Protein AF-A0A6P5DJ62-F1 (afdb_monomer_lite)

Foldseek 3Di:
DDDDPPPPDDDPVVVVVVVVVVVVVVVVVVVVVVVVVLVVLVVVFDDDPPDDDDSVNSVVRSVVVVVVVVVVLVVCVVVDHDPPSVPPPD

Radius of gyration: 26.48 Å; chains: 1; bounding box: 60×38×76 Å

pLDDT: mean 81.78, std 16.65, range [48.5, 98.56]

Structure (mmCIF, N/CA/C/O backbone):
data_AF-A0A6P5DJ62-F1
#
_entry.id   AF-A0A6P5DJ62-F1
#
loop_
_atom_site.group_PDB
_atom_site.id
_atom_site.type_symbol
_atom_site.label_atom_id
_atom_site.label_alt_id
_atom_site.label_comp_id
_atom_site.label_asym_id
_atom_site.label_entity_id
_atom_site.label_seq_id
_atom_site.pdbx_PDB_ins_code
_atom_site.Cartn_x
_atom_site.Cartn_y
_atom_site.Cartn_z
_atom_site.occupancy
_atom_site.B_iso_or_equiv
_atom_site.auth_seq_id
_atom_site.auth_comp_id
_atom_site.auth_asym_id
_atom_site.auth_atom_id
_atom_site.pdbx_PDB_model_num
ATOM 1 N N . MET A 1 1 ? 34.538 -21.719 -54.066 1.00 49.75 1 MET A N 1
ATOM 2 C CA . MET A 1 1 ? 34.994 -21.645 -52.661 1.00 49.75 1 MET A CA 1
ATOM 3 C C . MET A 1 1 ? 33.784 -21.329 -51.800 1.00 49.75 1 MET A C 1
ATOM 5 O O . MET A 1 1 ? 33.054 -20.436 -52.212 1.00 49.75 1 MET A O 1
ATOM 9 N N . PRO A 1 2 ? 33.514 -22.041 -50.694 1.00 58.72 2 PRO A N 1
ATOM 10 C CA . PRO A 1 2 ? 32.419 -21.679 -49.808 1.00 58.72 2 PRO A CA 1
ATOM 11 C C . PRO A 1 2 ? 32.851 -20.558 -48.858 1.00 58.72 2 PRO A C 1
ATOM 13 O O . PRO A 1 2 ? 33.894 -20.628 -48.212 1.00 58.72 2 PRO A O 1
ATOM 16 N N . GLU A 1 3 ? 32.031 -19.517 -48.841 1.00 58.19 3 GLU A N 1
ATOM 17 C CA . GLU A 1 3 ? 32.094 -18.339 -47.987 1.00 58.19 3 GLU A CA 1
ATOM 18 C C . GLU A 1 3 ? 31.800 -18.754 -46.536 1.00 58.19 3 GLU A C 1
ATOM 20 O O . GLU A 1 3 ? 30.749 -19.317 -46.231 1.00 58.19 3 GLU A O 1
ATOM 25 N N . MET A 1 4 ? 32.774 -18.557 -45.646 1.00 53.03 4 MET A N 1
ATOM 26 C CA . MET A 1 4 ? 32.656 -18.886 -44.226 1.00 53.03 4 MET A CA 1
ATOM 27 C C . MET A 1 4 ? 31.853 -17.773 -43.552 1.00 53.03 4 MET A C 1
ATOM 29 O O . MET A 1 4 ? 32.391 -16.709 -43.265 1.00 53.03 4 MET A O 1
ATOM 33 N N . THR A 1 5 ? 30.562 -17.999 -43.316 1.00 60.38 5 THR A N 1
ATOM 34 C CA . 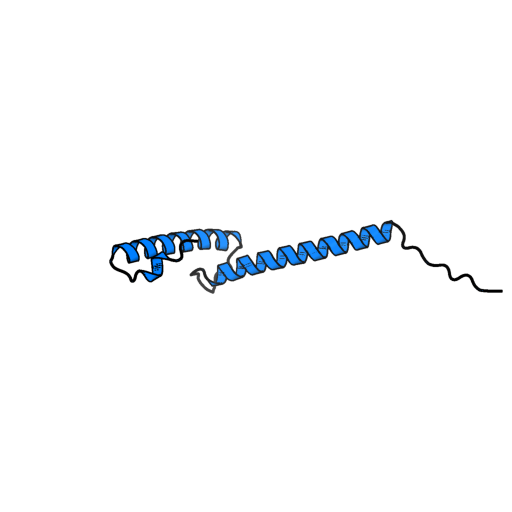THR A 1 5 ? 29.736 -17.105 -42.497 1.00 60.38 5 THR A CA 1
ATOM 35 C C . THR A 1 5 ? 30.323 -17.027 -41.086 1.00 60.38 5 THR A C 1
ATOM 37 O O . THR A 1 5 ? 30.231 -17.986 -40.315 1.00 60.38 5 THR A O 1
ATOM 40 N N . GLU A 1 6 ? 30.950 -15.896 -40.755 1.00 53.22 6 GLU A N 1
ATOM 41 C CA . GLU A 1 6 ? 31.398 -15.571 -39.403 1.00 53.22 6 GLU A CA 1
ATOM 42 C C . GLU A 1 6 ? 30.179 -15.460 -38.483 1.00 53.22 6 GLU A C 1
ATOM 44 O O . GLU A 1 6 ? 29.425 -14.488 -38.499 1.00 53.22 6 GLU A O 1
ATOM 49 N N . ASN A 1 7 ? 29.974 -16.484 -37.659 1.00 52.75 7 ASN A N 1
ATOM 50 C CA . ASN A 1 7 ? 29.038 -16.415 -36.550 1.00 52.75 7 ASN A CA 1
ATOM 51 C C . ASN A 1 7 ? 29.603 -15.446 -35.503 1.00 52.75 7 ASN A C 1
ATOM 53 O O . ASN A 1 7 ? 30.473 -15.817 -34.712 1.00 52.75 7 ASN A O 1
ATOM 57 N N . GLU A 1 8 ? 29.107 -14.206 -35.493 1.00 54.19 8 GLU A N 1
ATOM 58 C CA . GLU A 1 8 ? 29.411 -13.204 -34.472 1.00 54.19 8 GLU A CA 1
ATOM 59 C C . GLU A 1 8 ? 29.019 -13.720 -33.076 1.00 54.19 8 GLU A C 1
ATOM 61 O O . GLU A 1 8 ? 27.883 -13.592 -32.613 1.00 54.19 8 GLU A O 1
ATOM 66 N N . THR A 1 9 ? 29.968 -14.325 -32.361 1.00 59.06 9 THR A N 1
ATOM 67 C CA . THR A 1 9 ? 29.768 -14.672 -30.952 1.00 59.06 9 THR A CA 1
ATOM 68 C C . THR A 1 9 ? 29.612 -13.387 -30.129 1.00 59.06 9 THR A C 1
ATOM 70 O O . THR A 1 9 ? 30.522 -12.550 -30.131 1.00 59.06 9 THR A O 1
ATOM 73 N N . PRO A 1 10 ? 28.501 -13.202 -29.389 1.00 58.81 10 PRO A N 1
ATOM 74 C CA . PRO A 1 10 ? 28.249 -11.964 -28.666 1.00 58.81 10 PRO A CA 1
ATOM 75 C C . PRO A 1 10 ? 29.326 -11.739 -27.601 1.00 58.81 10 PRO A C 1
ATOM 77 O O . PRO A 1 10 ? 29.557 -12.564 -26.713 1.00 58.81 10 PRO A O 1
ATOM 80 N N . THR A 1 11 ? 29.996 -10.591 -27.682 1.00 63.19 11 THR A N 1
ATOM 81 C CA . THR A 1 11 ? 31.098 -10.245 -26.779 1.00 63.19 11 THR A CA 1
ATOM 82 C C . THR A 1 11 ? 30.619 -10.215 -25.319 1.00 63.19 11 THR A C 1
ATOM 84 O O . THR A 1 11 ? 29.539 -9.711 -25.000 1.00 63.19 11 THR A O 1
ATOM 87 N N . LYS A 1 12 ? 31.443 -10.702 -24.376 1.00 63.88 12 LYS A N 1
ATOM 88 C CA . LYS A 1 12 ? 31.121 -10.772 -22.927 1.00 63.88 12 LYS A CA 1
ATOM 89 C C . LYS A 1 12 ? 30.577 -9.451 -22.341 1.00 63.88 12 LYS A C 1
ATOM 91 O O . LYS A 1 12 ? 29.803 -9.469 -21.383 1.00 63.88 12 LYS A O 1
ATOM 96 N N . LYS A 1 13 ? 30.955 -8.297 -22.911 1.00 64.38 13 LYS A N 1
ATOM 97 C CA . LYS A 1 13 ? 30.455 -6.963 -22.524 1.00 64.38 13 LYS A CA 1
ATOM 98 C C . LYS A 1 13 ? 28.981 -6.745 -22.907 1.00 64.38 13 LYS A C 1
ATOM 100 O O . LYS A 1 13 ? 28.230 -6.206 -22.095 1.00 64.38 13 LYS A O 1
ATOM 105 N N . GLN A 1 14 ? 28.546 -7.203 -24.082 1.00 66.88 14 GLN A N 1
ATOM 106 C CA . GLN A 1 14 ? 27.142 -7.133 -24.511 1.00 66.88 14 GLN A CA 1
ATOM 107 C C . GLN A 1 14 ? 26.249 -8.033 -23.648 1.00 66.88 14 GLN A C 1
ATOM 109 O O . GLN A 1 14 ? 25.167 -7.615 -23.236 1.00 66.88 14 GLN A O 1
ATOM 114 N N . HIS A 1 15 ? 26.735 -9.226 -23.290 1.00 70.25 15 HIS A N 1
ATOM 115 C CA . HIS A 1 15 ? 26.021 -10.139 -22.395 1.00 70.25 15 HIS A CA 1
ATOM 116 C C . HIS A 1 15 ? 25.804 -9.530 -20.996 1.00 70.25 15 HIS A C 1
ATOM 118 O O . HIS A 1 15 ? 24.699 -9.561 -20.460 1.00 70.25 15 HIS A O 1
ATOM 124 N N . ARG A 1 16 ? 26.827 -8.879 -20.419 1.00 73.81 16 ARG A N 1
ATOM 125 C CA . ARG A 1 16 ? 26.691 -8.164 -19.132 1.00 73.81 16 ARG A CA 1
ATOM 126 C C . ARG A 1 16 ? 25.666 -7.024 -19.189 1.00 73.81 16 ARG A C 1
ATOM 128 O O . ARG A 1 16 ? 24.926 -6.835 -18.226 1.00 73.81 16 ARG A O 1
ATOM 135 N N . LYS A 1 17 ? 25.604 -6.279 -20.301 1.00 80.75 17 LYS A N 1
ATOM 136 C CA . LYS A 1 17 ? 24.623 -5.198 -20.496 1.00 80.75 17 LYS A CA 1
ATOM 137 C C . LYS A 1 17 ? 23.190 -5.742 -20.553 1.00 80.75 17 LYS A C 1
ATOM 139 O O . LYS A 1 17 ? 22.350 -5.258 -19.798 1.00 80.75 17 LYS A O 1
ATOM 144 N N . LYS A 1 18 ? 22.945 -6.792 -21.347 1.00 77.69 18 LYS A N 1
ATOM 145 C CA . LYS A 1 18 ? 21.635 -7.468 -21.426 1.00 77.69 18 LYS A CA 1
ATOM 146 C C . LYS A 1 18 ? 21.183 -7.993 -20.059 1.00 77.69 18 LYS A C 1
ATOM 148 O O . LYS A 1 18 ? 20.056 -7.740 -19.648 1.00 77.69 18 LYS A O 1
ATOM 153 N N . ASN A 1 19 ? 22.081 -8.614 -19.291 1.00 83.00 19 ASN A N 1
ATOM 154 C CA . ASN A 1 19 ? 21.754 -9.104 -17.946 1.00 83.00 19 ASN A CA 1
ATOM 155 C C . ASN A 1 19 ? 21.342 -7.973 -16.990 1.00 83.00 19 ASN A C 1
ATOM 157 O O . ASN A 1 19 ? 20.404 -8.129 -16.207 1.00 83.00 19 ASN A O 1
ATOM 161 N N . ARG A 1 20 ? 22.009 -6.814 -17.071 1.00 89.75 20 ARG A N 1
ATOM 162 C CA . ARG A 1 20 ? 21.656 -5.632 -16.273 1.00 89.75 20 ARG A CA 1
ATOM 163 C C . ARG A 1 20 ? 20.290 -5.070 -16.668 1.00 89.75 20 ARG A C 1
ATOM 165 O O . ARG A 1 20 ? 19.528 -4.660 -15.798 1.00 89.75 20 ARG A O 1
ATOM 172 N N . GLU A 1 21 ? 19.973 -5.050 -17.957 1.00 90.94 21 GLU A N 1
ATOM 173 C CA . GLU A 1 21 ? 18.676 -4.590 -18.462 1.00 90.94 21 GLU A CA 1
ATOM 174 C C . GLU A 1 21 ? 17.533 -5.496 -17.999 1.00 90.94 21 GLU A C 1
ATOM 176 O O . GLU A 1 21 ? 16.539 -4.984 -17.477 1.00 90.94 21 GLU A O 1
ATOM 181 N N . THR A 1 22 ? 17.711 -6.818 -18.084 1.00 93.31 22 THR A N 1
ATOM 182 C CA . THR A 1 22 ? 16.751 -7.805 -17.570 1.00 93.31 22 THR A CA 1
ATOM 183 C C . THR A 1 22 ? 16.535 -7.633 -16.070 1.00 93.31 22 THR A C 1
ATOM 185 O O . THR A 1 22 ? 15.396 -7.497 -15.626 1.00 93.31 22 THR A O 1
ATOM 188 N N . HIS A 1 23 ? 17.614 -7.542 -15.285 1.00 95.19 23 HIS A N 1
ATOM 189 C CA . HIS A 1 23 ? 17.521 -7.304 -13.843 1.00 95.19 23 HIS A CA 1
ATOM 190 C C . HIS A 1 23 ? 16.761 -6.006 -13.524 1.00 95.19 23 HIS A C 1
ATOM 192 O O . HIS A 1 23 ? 15.854 -5.984 -12.692 1.00 95.19 23 HIS A O 1
ATOM 198 N N . ASN A 1 24 ? 17.079 -4.916 -14.226 1.00 97.44 24 ASN A N 1
ATOM 199 C CA . ASN A 1 24 ? 16.402 -3.636 -14.040 1.00 97.44 24 ASN A CA 1
ATOM 200 C C . ASN A 1 24 ? 14.915 -3.706 -14.410 1.00 97.44 24 ASN A C 1
ATOM 202 O O . ASN A 1 24 ? 14.094 -3.072 -13.750 1.00 97.44 24 ASN A O 1
ATOM 206 N N . ALA A 1 25 ? 14.552 -4.448 -15.459 1.00 97.06 25 ALA A N 1
ATOM 207 C CA . ALA A 1 25 ? 13.161 -4.644 -15.851 1.00 97.06 25 ALA A CA 1
ATOM 208 C C . ALA A 1 25 ? 12.376 -5.411 -14.778 1.00 97.06 25 ALA A C 1
ATOM 210 O O . ALA A 1 25 ? 11.290 -4.969 -14.394 1.00 97.06 25 ALA A O 1
ATOM 211 N N . VAL A 1 26 ? 12.957 -6.488 -14.241 1.00 97.69 26 VAL A N 1
ATOM 212 C CA . VAL A 1 26 ? 12.369 -7.275 -13.148 1.00 97.69 26 VAL A CA 1
ATOM 213 C C . VAL A 1 26 ? 12.161 -6.408 -11.906 1.00 97.69 26 VAL A C 1
ATOM 215 O O . VAL A 1 26 ? 11.053 -6.358 -11.370 1.00 97.69 26 VAL A O 1
ATOM 218 N N . GLU A 1 27 ? 13.171 -5.644 -11.485 1.00 98.19 27 GLU A N 1
ATOM 219 C CA . GLU A 1 27 ? 13.046 -4.802 -10.290 1.00 98.19 27 GLU A CA 1
ATOM 220 C C . GLU A 1 27 ? 12.052 -3.648 -10.491 1.00 98.19 27 GLU A C 1
ATOM 222 O O . GLU A 1 27 ? 11.292 -3.308 -9.581 1.00 98.19 27 GLU A O 1
ATOM 227 N N . ARG A 1 28 ? 11.980 -3.069 -11.699 1.00 98.31 28 ARG A N 1
ATOM 228 C CA . ARG A 1 28 ? 10.931 -2.092 -12.036 1.00 98.31 28 ARG A CA 1
ATOM 229 C C . ARG A 1 28 ? 9.541 -2.708 -11.925 1.00 98.31 28 ARG A C 1
ATOM 231 O O . ARG A 1 28 ? 8.650 -2.074 -11.359 1.00 98.31 28 ARG A O 1
ATOM 238 N N . HIS A 1 29 ? 9.351 -3.925 -12.431 1.00 98.50 29 HIS A N 1
ATOM 239 C CA . HIS A 1 29 ? 8.075 -4.628 -12.334 1.00 98.50 29 HIS A CA 1
ATOM 240 C C . HIS A 1 29 ? 7.696 -4.899 -10.871 1.00 98.50 29 HIS A C 1
ATOM 242 O O . HIS A 1 29 ? 6.581 -4.575 -10.456 1.00 98.50 29 HIS A O 1
ATOM 248 N N . ARG A 1 30 ? 8.645 -5.382 -10.058 1.00 98.56 30 ARG A N 1
ATOM 249 C CA . ARG A 1 30 ? 8.453 -5.596 -8.616 1.00 98.56 30 ARG A CA 1
ATOM 250 C C . ARG A 1 30 ? 8.025 -4.311 -7.904 1.00 98.56 30 ARG A C 1
ATOM 252 O O . ARG A 1 30 ? 7.007 -4.299 -7.213 1.00 98.56 30 ARG A O 1
ATOM 259 N N . LYS A 1 31 ? 8.745 -3.203 -8.126 1.00 98.44 31 LYS A N 1
ATOM 260 C CA . LYS A 1 31 ? 8.408 -1.887 -7.556 1.00 98.44 31 LYS A CA 1
ATOM 261 C C . LYS A 1 31 ? 7.033 -1.396 -8.005 1.00 98.44 31 LYS A C 1
ATOM 263 O O . LYS A 1 31 ? 6.296 -0.847 -7.190 1.00 98.44 31 LYS A O 1
ATOM 268 N N . LYS A 1 32 ? 6.664 -1.606 -9.274 1.00 98.31 32 LYS A N 1
ATOM 269 C CA . LYS A 1 32 ? 5.337 -1.240 -9.793 1.00 98.31 32 LYS A CA 1
ATOM 270 C C . LYS A 1 32 ? 4.230 -2.024 -9.085 1.00 98.31 32 LYS A C 1
ATOM 272 O O . LYS A 1 32 ? 3.253 -1.409 -8.670 1.00 98.31 32 LYS A O 1
ATOM 277 N N . LYS A 1 33 ? 4.409 -3.335 -8.883 1.00 98.31 33 LYS A N 1
ATOM 278 C CA . LYS A 1 33 ? 3.456 -4.186 -8.150 1.00 98.31 33 LYS A CA 1
ATOM 279 C C . LYS A 1 33 ? 3.274 -3.722 -6.701 1.00 98.31 33 LYS A C 1
ATOM 281 O O . LYS A 1 33 ? 2.143 -3.577 -6.256 1.00 98.31 33 LYS A O 1
ATOM 286 N N . ILE A 1 34 ? 4.369 -3.419 -6.000 1.00 98.19 34 ILE A N 1
ATOM 287 C CA . ILE A 1 34 ? 4.323 -2.907 -4.618 1.00 98.19 34 ILE A CA 1
ATOM 288 C C . ILE A 1 34 ? 3.605 -1.558 -4.552 1.00 98.19 34 ILE A C 1
ATOM 290 O O . ILE A 1 34 ? 2.709 -1.382 -3.736 1.00 98.19 34 ILE A O 1
ATOM 294 N N . ASN A 1 35 ? 3.958 -0.617 -5.431 1.00 97.69 35 ASN A N 1
ATOM 295 C CA . ASN A 1 35 ? 3.323 0.701 -5.444 1.00 97.69 35 ASN A CA 1
ATOM 296 C C . ASN A 1 35 ? 1.825 0.608 -5.754 1.00 97.69 35 ASN A C 1
ATOM 298 O O . ASN A 1 35 ? 1.040 1.314 -5.135 1.00 97.69 35 ASN A O 1
ATOM 302 N N . ALA A 1 36 ? 1.429 -0.274 -6.675 1.00 97.94 36 ALA A N 1
ATOM 303 C CA . ALA A 1 36 ? 0.020 -0.528 -6.951 1.00 97.94 36 ALA A CA 1
ATOM 304 C C . ALA A 1 36 ? -0.704 -1.105 -5.723 1.00 97.94 36 ALA A C 1
ATOM 306 O O . ALA A 1 36 ? -1.814 -0.681 -5.430 1.00 97.94 36 ALA A O 1
ATOM 307 N N . GLY A 1 37 ? -0.067 -2.021 -4.983 1.00 97.94 37 GLY A N 1
ATOM 308 C CA . GLY A 1 37 ? -0.604 -2.547 -3.724 1.00 97.94 37 GLY A CA 1
ATOM 309 C C . GLY A 1 37 ? -0.810 -1.460 -2.667 1.00 97.94 37 GLY A C 1
ATOM 310 O O . GLY A 1 37 ? -1.894 -1.362 -2.107 1.00 97.94 37 GLY A O 1
ATOM 311 N N . ILE A 1 38 ? 0.189 -0.595 -2.453 1.00 97.31 38 ILE A N 1
ATOM 312 C CA . ILE A 1 38 ? 0.077 0.531 -1.510 1.00 97.31 38 ILE A CA 1
ATOM 313 C C . ILE A 1 38 ? -1.048 1.481 -1.937 1.00 97.31 38 ILE A C 1
ATOM 315 O O . ILE A 1 38 ? -1.863 1.863 -1.109 1.00 97.31 38 ILE A O 1
ATOM 319 N N . ASN A 1 39 ? -1.145 1.826 -3.222 1.00 95.19 39 ASN A N 1
ATOM 320 C CA . ASN A 1 39 ? -2.195 2.731 -3.696 1.00 95.19 39 ASN A CA 1
ATOM 321 C C . ASN A 1 39 ? -3.603 2.144 -3.501 1.00 95.19 39 ASN A C 1
ATOM 323 O O . ASN A 1 39 ? -4.484 2.862 -3.047 1.00 95.19 39 ASN A O 1
ATOM 327 N N . ARG A 1 40 ? -3.794 0.841 -3.754 1.00 96.31 40 ARG A N 1
ATOM 328 C CA . ARG A 1 40 ? -5.071 0.152 -3.489 1.00 96.31 40 ARG A CA 1
ATOM 329 C C . ARG A 1 40 ? -5.456 0.175 -2.012 1.00 96.31 40 ARG A C 1
ATOM 331 O O . ARG A 1 40 ? -6.626 0.312 -1.697 1.00 96.31 40 ARG A O 1
ATOM 338 N N . ILE A 1 41 ? -4.483 0.054 -1.106 1.00 96.00 41 ILE A N 1
ATOM 339 C CA . ILE A 1 41 ? -4.736 0.228 0.331 1.00 96.00 41 ILE A CA 1
ATOM 340 C C . ILE A 1 41 ? -5.183 1.671 0.610 1.00 96.00 41 ILE A C 1
ATOM 342 O O . ILE A 1 41 ? -6.137 1.876 1.349 1.00 96.00 41 ILE A O 1
ATOM 346 N N . GLY A 1 42 ? -4.536 2.658 -0.018 1.00 94.38 42 GLY A N 1
ATOM 347 C CA . GLY A 1 42 ? -4.904 4.074 0.093 1.00 94.38 42 GLY A CA 1
ATOM 348 C C . GLY A 1 42 ? -6.358 4.365 -0.285 1.00 94.38 42 GLY A C 1
ATOM 349 O O . GLY A 1 42 ? -7.009 5.145 0.399 1.00 94.38 42 GLY A O 1
ATOM 350 N N . GLU A 1 43 ? -6.884 3.690 -1.311 1.00 93.56 43 GLU A N 1
ATOM 351 C CA . GLU A 1 43 ? -8.280 3.818 -1.767 1.00 93.56 43 GLU A CA 1
ATOM 352 C C . GLU A 1 43 ? -9.315 3.327 -0.735 1.00 93.56 43 GLU A C 1
ATOM 354 O O . GLU A 1 43 ? -10.456 3.781 -0.763 1.00 93.56 43 GLU A O 1
ATOM 359 N N . LEU A 1 44 ? -8.935 2.423 0.179 1.00 93.69 44 LEU A N 1
ATOM 360 C CA . LEU A 1 44 ? -9.824 1.868 1.212 1.00 93.69 44 LEU A CA 1
ATOM 361 C C . LEU A 1 44 ? -9.849 2.694 2.504 1.00 93.69 44 LEU A C 1
ATOM 363 O O . LEU A 1 44 ? -10.746 2.529 3.328 1.00 93.69 44 LEU A O 1
ATOM 367 N N . ILE A 1 45 ? -8.846 3.546 2.716 1.00 92.69 45 ILE A N 1
ATOM 368 C CA . ILE A 1 45 ? -8.709 4.325 3.945 1.00 92.69 45 ILE A CA 1
ATOM 369 C C . ILE A 1 45 ? -9.598 5.571 3.846 1.00 92.69 45 ILE A C 1
ATOM 371 O O . ILE A 1 45 ? -9.419 6.357 2.911 1.00 92.69 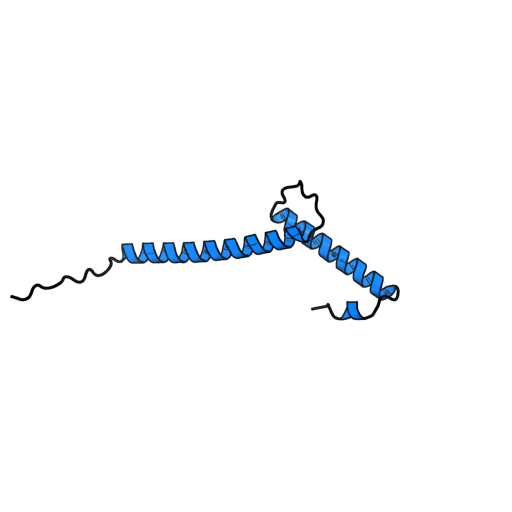45 ILE A O 1
ATOM 375 N N . PRO A 1 46 ? -10.475 5.837 4.831 1.00 90.88 46 PRO A N 1
ATOM 376 C CA . PRO A 1 46 ? -11.249 7.073 4.878 1.00 90.88 46 PRO A CA 1
ATOM 377 C C . PRO A 1 46 ? -10.321 8.296 4.911 1.00 90.88 46 PRO A C 1
ATOM 379 O O . PRO A 1 46 ? -9.654 8.576 5.908 1.00 90.88 46 PRO A O 1
ATOM 382 N N . CYS A 1 47 ? -10.242 9.029 3.802 1.00 83.31 47 CYS A N 1
ATOM 383 C CA . CYS A 1 47 ? -9.410 10.219 3.683 1.00 83.31 47 CYS A CA 1
ATOM 384 C C . CYS A 1 47 ? -10.049 11.233 2.732 1.00 83.31 47 CYS A C 1
ATOM 386 O O . CYS A 1 47 ? -10.845 10.881 1.865 1.00 83.31 47 CYS A O 1
ATOM 388 N N . SER A 1 48 ? -9.694 12.509 2.892 1.00 78.88 48 SER A N 1
ATOM 389 C CA . SER A 1 48 ? -10.184 13.563 2.006 1.00 78.88 48 SER A CA 1
ATOM 390 C C . SER A 1 48 ? -9.691 13.326 0.568 1.00 78.88 48 SER A C 1
ATOM 392 O O . SER A 1 48 ? -8.475 13.239 0.373 1.00 78.88 48 SER A O 1
ATOM 394 N N . PRO A 1 49 ? -10.579 13.303 -0.449 1.00 72.94 49 PRO A N 1
ATOM 395 C CA . PRO A 1 49 ? -10.200 13.100 -1.854 1.00 72.94 49 PRO A CA 1
ATOM 396 C C . PRO A 1 49 ? -9.213 14.144 -2.395 1.00 72.94 49 PRO A C 1
ATOM 398 O O . PRO A 1 49 ? -8.527 13.907 -3.385 1.00 72.94 49 PRO A O 1
ATOM 401 N N . ALA A 1 50 ? -9.139 15.312 -1.749 1.00 72.81 50 ALA A N 1
ATOM 402 C CA . ALA A 1 50 ?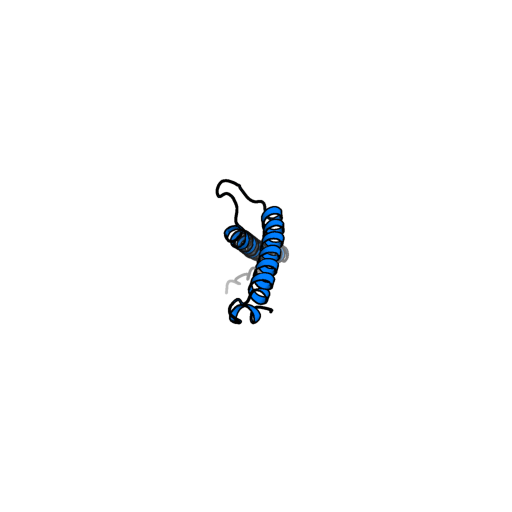 -8.256 16.407 -2.136 1.00 72.81 50 ALA A CA 1
ATOM 403 C C . ALA A 1 50 ? -6.817 16.256 -1.607 1.00 72.81 50 ALA A C 1
ATOM 405 O O . ALA A 1 50 ? -5.926 16.994 -2.032 1.00 72.81 50 ALA A O 1
ATOM 406 N N . LEU A 1 51 ? -6.562 15.325 -0.678 1.00 83.12 51 LEU A N 1
ATOM 407 C CA . LEU A 1 51 ? -5.249 15.164 -0.064 1.00 83.12 51 LEU A CA 1
ATOM 408 C C . LEU A 1 51 ? -4.421 14.118 -0.811 1.00 83.12 51 LEU A C 1
ATOM 410 O O . LEU A 1 51 ? -4.714 12.925 -0.792 1.00 83.12 51 LEU A O 1
ATOM 414 N N . LYS A 1 52 ? -3.308 14.551 -1.408 1.00 85.56 52 LYS A N 1
ATOM 415 C CA . LYS A 1 52 ? -2.321 13.623 -1.961 1.00 85.56 52 LYS A CA 1
ATOM 416 C C . LYS A 1 52 ? -1.624 12.870 -0.825 1.00 85.56 52 LYS A C 1
ATOM 418 O O . LYS A 1 52 ? -0.789 13.433 -0.120 1.00 85.56 52 LYS A O 1
ATOM 423 N N . GLN A 1 53 ? -1.933 11.588 -0.675 1.00 88.56 53 GLN A N 1
ATOM 424 C CA . GLN A 1 53 ? -1.347 10.749 0.367 1.00 88.56 53 GLN A CA 1
ATOM 425 C C . GLN A 1 53 ? 0.056 10.262 -0.026 1.00 88.56 53 GLN A C 1
ATOM 427 O O . GLN A 1 53 ? 0.301 9.820 -1.152 1.00 88.56 53 GLN A O 1
ATOM 432 N N . SER A 1 54 ? 1.000 10.328 0.915 1.00 95.00 54 SER A N 1
ATOM 433 C CA . SER A 1 54 ? 2.301 9.668 0.763 1.00 95.00 54 SER A CA 1
ATOM 434 C C . SER A 1 54 ? 2.197 8.175 1.103 1.00 95.00 54 SER A C 1
ATOM 436 O O . SER A 1 54 ? 1.279 7.755 1.804 1.00 95.00 54 SER A O 1
ATOM 438 N N . LYS A 1 55 ? 3.161 7.357 0.658 1.00 95.44 55 LYS A N 1
ATOM 439 C CA . LYS A 1 55 ? 3.168 5.911 0.960 1.00 95.44 55 LYS A CA 1
ATOM 440 C C . LYS A 1 55 ? 3.194 5.630 2.460 1.00 95.44 55 LYS A C 1
ATOM 442 O O . LYS A 1 55 ? 2.466 4.759 2.912 1.00 95.44 55 LYS A O 1
ATOM 447 N N . ASN A 1 56 ? 3.996 6.377 3.217 1.00 96.69 56 ASN A N 1
ATOM 448 C CA . ASN A 1 56 ? 4.069 6.209 4.668 1.00 96.69 56 ASN A CA 1
ATOM 449 C C . ASN A 1 56 ? 2.743 6.596 5.320 1.00 96.69 56 ASN A C 1
ATOM 451 O O . ASN A 1 56 ? 2.237 5.841 6.133 1.00 96.69 56 ASN A O 1
ATOM 455 N N . MET A 1 57 ? 2.125 7.697 4.879 1.00 95.19 57 MET A N 1
ATOM 456 C CA . MET A 1 57 ? 0.803 8.078 5.378 1.00 95.19 57 MET A CA 1
ATOM 457 C C . MET A 1 57 ? -0.249 7.001 5.110 1.00 95.19 57 MET A C 1
ATOM 459 O O . MET A 1 57 ? -1.044 6.721 5.997 1.00 95.19 57 MET A O 1
ATOM 463 N N . ILE A 1 58 ? -0.250 6.388 3.921 1.00 96.00 58 ILE A N 1
ATOM 464 C CA . ILE A 1 58 ? -1.160 5.278 3.612 1.00 96.00 58 ILE A CA 1
ATOM 465 C C . ILE A 1 58 ? -0.929 4.116 4.582 1.00 96.00 58 ILE A C 1
ATOM 467 O O . ILE A 1 58 ? -1.886 3.594 5.141 1.00 96.00 58 ILE A O 1
ATOM 471 N N . LEU A 1 59 ? 0.325 3.723 4.812 1.00 96.88 59 LEU A N 1
ATOM 472 C CA . LEU A 1 59 ? 0.648 2.611 5.711 1.00 96.88 59 LEU A CA 1
ATOM 473 C C . LEU A 1 59 ? 0.256 2.914 7.167 1.00 96.88 59 LEU A C 1
ATOM 475 O O . LEU A 1 59 ? -0.372 2.078 7.814 1.00 96.88 59 LEU A O 1
ATOM 479 N N . ASP A 1 60 ? 0.553 4.120 7.654 1.00 95.94 60 ASP A N 1
ATOM 480 C CA . ASP A 1 60 ? 0.221 4.546 9.016 1.00 95.94 60 ASP A CA 1
ATOM 481 C C . ASP A 1 60 ? -1.297 4.622 9.228 1.00 95.94 60 ASP A C 1
ATOM 483 O O . ASP A 1 60 ? -1.812 4.200 10.264 1.00 95.94 60 ASP A O 1
ATOM 487 N N . GLN A 1 61 ? -2.033 5.156 8.249 1.00 95.31 61 GLN A N 1
ATOM 488 C CA . GLN A 1 61 ? -3.489 5.262 8.329 1.00 95.31 61 GLN A CA 1
ATOM 489 C C . GLN A 1 61 ? -4.171 3.902 8.166 1.00 95.31 61 GLN A C 1
ATOM 491 O O . GLN A 1 61 ? -5.130 3.635 8.884 1.00 95.31 61 GLN A O 1
ATOM 496 N N . ALA A 1 62 ? -3.655 3.010 7.313 1.00 96.81 62 ALA A N 1
ATOM 497 C CA . ALA A 1 62 ? -4.137 1.632 7.223 1.00 96.81 62 ALA A CA 1
ATOM 498 C C . ALA A 1 62 ? -4.020 0.919 8.567 1.00 96.81 62 ALA A C 1
ATOM 500 O O . ALA A 1 62 ? -4.981 0.303 9.015 1.00 96.81 62 ALA A O 1
ATOM 501 N N . PHE A 1 63 ? -2.869 1.035 9.233 1.00 96.69 63 PHE A N 1
ATOM 502 C CA . PHE A 1 63 ? -2.670 0.426 10.544 1.00 96.69 63 PHE A CA 1
ATOM 503 C C . PHE A 1 63 ? -3.694 0.931 11.570 1.00 96.69 63 PHE A C 1
ATOM 505 O O . PHE A 1 63 ? -4.334 0.128 12.253 1.00 96.69 63 PHE A O 1
ATOM 512 N N . LYS A 1 64 ? -3.891 2.254 11.648 1.00 95.88 64 LYS A N 1
ATOM 513 C CA . LYS A 1 64 ? -4.873 2.862 12.561 1.00 95.88 64 LYS A CA 1
ATOM 514 C C . LYS A 1 64 ? -6.292 2.410 12.240 1.00 95.88 64 LYS A C 1
ATOM 516 O O . LYS A 1 64 ? -7.028 2.035 13.145 1.00 95.88 64 LYS A O 1
ATOM 521 N N . TYR A 1 65 ? -6.651 2.418 10.960 1.00 96.31 65 TYR A N 1
ATOM 522 C CA . TYR A 1 65 ? -7.991 2.073 10.514 1.00 96.31 65 TYR A CA 1
ATOM 523 C C . TYR A 1 65 ? -8.317 0.600 10.774 1.00 96.31 65 TYR A C 1
ATOM 525 O O . TYR A 1 65 ? -9.355 0.304 11.349 1.00 96.31 65 TYR A O 1
ATOM 533 N N . ILE A 1 66 ? -7.402 -0.319 10.451 1.00 96.19 66 ILE A N 1
ATOM 534 C CA . ILE A 1 66 ? -7.565 -1.749 10.749 1.00 96.19 66 ILE A CA 1
ATOM 535 C C . ILE A 1 66 ? -7.666 -1.981 12.260 1.00 96.19 66 ILE A C 1
ATOM 537 O O . ILE A 1 66 ? -8.515 -2.749 12.698 1.00 96.19 66 ILE A O 1
ATOM 541 N N . THR A 1 67 ? -6.832 -1.314 13.065 1.00 95.81 67 THR A N 1
ATOM 542 C CA . THR A 1 67 ? -6.890 -1.431 14.533 1.00 95.81 67 THR A CA 1
ATOM 543 C C . THR A 1 67 ? -8.250 -0.992 15.076 1.00 95.81 67 THR A C 1
ATOM 545 O O . THR A 1 67 ? -8.831 -1.685 15.907 1.00 95.81 67 THR A O 1
ATOM 548 N N . GLU A 1 68 ? -8.783 0.121 14.573 1.00 94.44 68 GLU A N 1
ATOM 549 C CA . GLU A 1 68 ? -10.094 0.622 14.982 1.00 94.44 68 GLU A CA 1
ATOM 550 C C . GLU A 1 68 ? -11.234 -0.296 14.521 1.00 94.44 68 GLU A C 1
ATOM 552 O O . GLU A 1 68 ? -12.126 -0.597 15.308 1.00 94.44 68 GLU A O 1
ATOM 557 N N . LEU A 1 69 ? -11.178 -0.814 13.290 1.00 93.38 6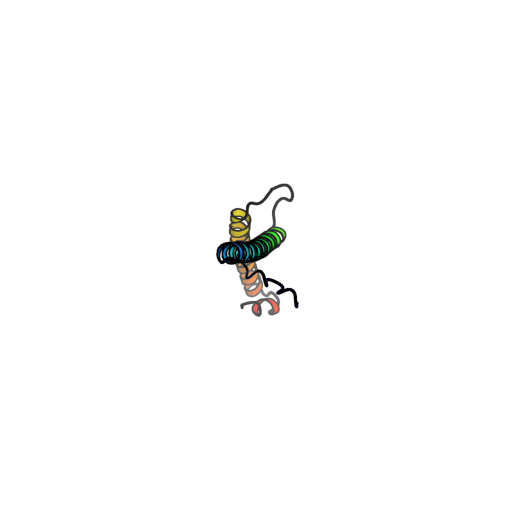9 LEU A N 1
ATOM 558 C CA . LEU A 1 69 ? -12.154 -1.791 12.799 1.00 93.38 69 LEU A CA 1
ATOM 559 C C . LEU A 1 69 ? -12.146 -3.082 13.626 1.00 93.38 69 LEU A C 1
ATOM 561 O O . LEU A 1 69 ? -13.208 -3.623 13.915 1.00 93.38 69 LEU A O 1
ATOM 565 N N . LYS A 1 70 ? -10.969 -3.564 14.050 1.00 90.50 70 LYS A N 1
ATOM 566 C CA . LYS A 1 70 ? -10.872 -4.716 14.960 1.00 90.50 70 LYS A CA 1
ATOM 567 C C . LYS A 1 70 ? -11.555 -4.426 16.295 1.00 90.50 70 LYS A C 1
ATOM 569 O O . LYS A 1 70 ? -12.392 -5.212 16.717 1.00 90.50 70 LYS A O 1
ATOM 574 N N . ARG A 1 71 ? -11.274 -3.266 16.901 1.00 91.56 71 ARG A N 1
ATOM 575 C CA . ARG A 1 71 ? -11.918 -2.828 18.151 1.00 91.56 71 ARG A CA 1
ATOM 576 C C . ARG A 1 71 ? -13.444 -2.763 18.014 1.00 91.56 71 ARG A C 1
ATOM 578 O O . ARG A 1 71 ? -14.153 -3.253 18.884 1.00 91.56 71 ARG A O 1
ATOM 585 N N . GLN A 1 72 ? -13.945 -2.187 16.921 1.00 89.25 72 GLN A N 1
ATOM 586 C CA . GLN A 1 72 ? -15.383 -2.093 16.648 1.00 89.25 72 GLN A CA 1
ATOM 587 C C . GLN A 1 72 ? -16.025 -3.471 16.443 1.00 89.25 72 GLN A C 1
ATOM 589 O O . GLN A 1 72 ? -17.117 -3.710 16.951 1.00 89.25 72 GLN A O 1
ATOM 594 N N . ASN A 1 73 ? -15.351 -4.390 15.747 1.00 87.06 73 ASN A N 1
ATOM 595 C CA . ASN A 1 73 ? -15.829 -5.764 15.591 1.00 87.06 73 ASN A CA 1
ATOM 596 C C . ASN A 1 73 ? -15.903 -6.496 16.938 1.00 87.06 73 ASN A C 1
ATOM 598 O O . ASN A 1 73 ? -16.908 -7.146 17.216 1.00 87.06 73 ASN A O 1
ATOM 602 N N . ASP A 1 74 ? -14.885 -6.349 17.789 1.00 86.12 74 ASP A N 1
ATOM 603 C CA . ASP A 1 74 ? -14.872 -6.948 19.127 1.00 86.12 74 ASP A CA 1
ATOM 604 C C . ASP A 1 74 ? -16.030 -6.408 19.990 1.00 86.12 74 ASP A C 1
ATOM 606 O O . ASP A 1 74 ? -16.725 -7.170 20.661 1.00 86.12 74 ASP A O 1
ATOM 610 N N . GLU A 1 75 ? -16.305 -5.100 19.928 1.00 86.81 75 GLU A N 1
ATOM 611 C CA . GLU A 1 75 ? -17.447 -4.487 20.621 1.00 86.81 75 GLU A CA 1
ATOM 612 C C . GLU A 1 75 ? -18.798 -4.973 20.089 1.00 86.81 75 GLU A C 1
ATOM 614 O O . GLU A 1 75 ? -19.723 -5.194 20.872 1.00 86.81 75 GLU A O 1
ATOM 619 N N . LEU A 1 76 ? -18.937 -5.152 18.775 1.00 83.00 76 LEU A N 1
ATOM 620 C CA . LEU A 1 76 ? -20.163 -5.680 18.176 1.00 83.00 76 LEU A CA 1
ATOM 621 C C . LEU A 1 76 ? -20.424 -7.125 18.616 1.00 83.00 76 LEU A C 1
ATOM 623 O O . LEU A 1 76 ? -21.558 -7.448 18.968 1.00 83.00 76 LEU A O 1
ATOM 627 N N . LEU A 1 77 ? -19.386 -7.964 18.675 1.00 79.19 77 LEU A N 1
ATOM 628 C CA . LEU A 1 77 ? -19.489 -9.341 19.168 1.00 79.19 77 LEU A CA 1
ATOM 629 C C . LEU A 1 77 ? -19.923 -9.391 20.642 1.00 79.19 77 LEU A C 1
ATOM 631 O O . LEU A 1 77 ? -20.772 -10.201 21.008 1.00 79.19 77 LEU A O 1
ATOM 635 N N . LEU A 1 78 ? -19.395 -8.498 21.485 1.00 78.19 78 LEU A N 1
ATOM 636 C CA . LEU A 1 78 ? -19.761 -8.424 22.906 1.00 78.19 78 LEU A CA 1
ATOM 637 C C . LEU A 1 78 ? -21.189 -7.902 23.141 1.00 78.19 78 LEU A C 1
ATOM 639 O O . LEU A 1 78 ? -21.823 -8.284 24.123 1.00 78.19 78 LEU A O 1
ATOM 643 N N . ASN A 1 79 ? -21.712 -7.063 22.243 1.00 77.38 79 ASN A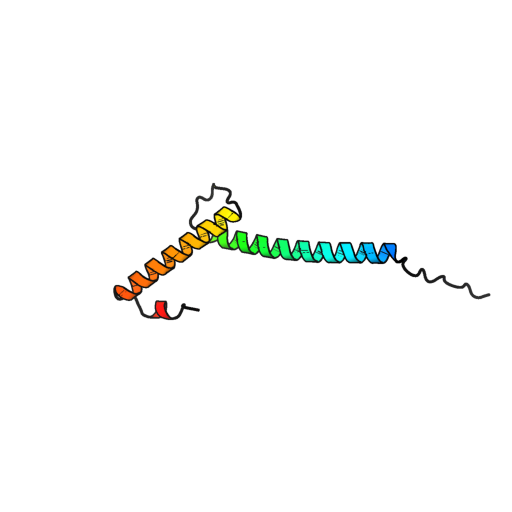 N 1
ATOM 644 C CA . ASN A 1 79 ? -23.042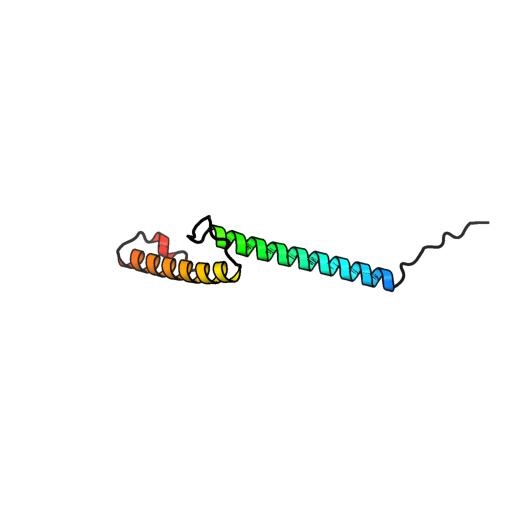 -6.451 22.357 1.00 77.38 79 ASN A CA 1
ATOM 645 C C . ASN A 1 79 ? -24.163 -7.240 21.645 1.00 77.38 79 ASN A C 1
ATOM 647 O O . ASN A 1 79 ? -25.262 -6.715 21.467 1.00 77.38 79 ASN A O 1
ATOM 651 N N . GLY A 1 80 ? -23.916 -8.496 21.253 1.00 65.81 80 GLY A N 1
ATOM 652 C CA . GLY A 1 80 ? -24.927 -9.375 20.647 1.00 65.81 80 GLY A CA 1
ATOM 653 C C . GLY A 1 80 ? -25.047 -9.274 19.122 1.00 65.81 80 GLY A C 1
ATOM 654 O O . GLY A 1 80 ? -26.097 -9.606 18.572 1.00 65.81 80 GLY A O 1
ATOM 655 N N . GLY A 1 81 ? -24.000 -8.811 18.432 1.00 61.78 81 GLY A N 1
ATOM 656 C CA . GLY A 1 81 ? -23.890 -8.878 16.974 1.00 61.78 81 GLY A CA 1
ATOM 657 C C . GLY A 1 81 ? -23.875 -10.321 16.451 1.00 61.78 81 GLY A C 1
ATOM 658 O O . GLY A 1 81 ? -23.444 -11.244 17.141 1.00 61.78 81 GLY A O 1
ATOM 659 N N . ASN A 1 82 ? -24.373 -10.527 15.227 1.00 60.59 82 ASN A N 1
ATOM 660 C CA . ASN A 1 82 ? -24.445 -11.846 14.591 1.00 60.59 82 ASN A CA 1
ATOM 661 C C . ASN A 1 82 ? -23.058 -12.525 14.549 1.00 60.59 82 ASN A C 1
ATOM 663 O O . ASN A 1 82 ? -22.083 -11.931 14.093 1.00 60.59 82 ASN A O 1
ATOM 667 N N . ASN A 1 83 ? -22.993 -13.800 14.955 1.00 57.06 83 ASN A N 1
ATOM 668 C CA . ASN A 1 83 ? -21.762 -14.602 15.096 1.00 57.06 83 ASN A CA 1
ATOM 669 C C . ASN A 1 83 ? -20.919 -14.778 13.808 1.00 57.06 83 ASN A C 1
ATOM 671 O O . ASN A 1 83 ? -19.829 -15.338 13.871 1.00 57.06 83 ASN A O 1
ATOM 675 N N . GLU A 1 84 ? -21.376 -14.290 12.651 1.00 58.94 84 GLU A N 1
ATOM 676 C CA . GLU A 1 84 ? -20.645 -14.348 11.372 1.00 58.94 84 GLU A CA 1
ATOM 677 C C . GLU A 1 84 ? -19.358 -13.498 11.372 1.00 58.94 84 GLU A C 1
ATOM 679 O O . GLU A 1 84 ? -18.479 -13.682 10.534 1.00 58.94 84 GLU A O 1
ATOM 684 N N . GLN A 1 85 ? -19.205 -12.577 12.330 1.00 55.03 85 GLN A N 1
ATOM 685 C CA . GLN A 1 85 ? -18.020 -11.718 12.458 1.00 55.03 85 GLN A CA 1
ATOM 686 C C . GLN A 1 85 ? -16.825 -12.408 13.143 1.00 55.03 85 GLN A C 1
ATOM 688 O O . GLN A 1 85 ? -15.695 -11.944 12.995 1.00 55.03 85 GLN A O 1
ATOM 693 N N . GLY A 1 86 ? -17.043 -13.532 13.840 1.00 54.72 86 GLY A N 1
ATOM 694 C CA . GLY A 1 86 ? -15.986 -14.279 14.535 1.00 54.72 86 GLY A CA 1
ATOM 695 C C . GLY A 1 86 ? -15.095 -15.140 13.626 1.00 54.72 86 GLY A C 1
ATOM 696 O O . GLY A 1 86 ? -13.993 -15.504 14.029 1.00 54.72 86 GLY A O 1
ATOM 697 N N . GLU A 1 87 ? -15.529 -15.448 12.399 1.00 54.50 87 GLU A N 1
ATOM 698 C CA . GLU A 1 87 ? -14.817 -16.376 11.499 1.00 54.50 87 GLU A CA 1
ATOM 699 C C . GLU A 1 87 ? -13.678 -15.732 10.685 1.00 54.50 87 GLU A C 1
ATOM 701 O O . GLU A 1 87 ? -12.875 -16.437 10.079 1.00 54.50 87 GLU A O 1
ATOM 706 N N . LEU A 1 88 ? -13.553 -14.400 10.681 1.00 53.78 88 LEU A N 1
ATOM 707 C CA . LEU A 1 88 ? -12.556 -13.670 9.877 1.00 53.78 88 LEU A CA 1
ATOM 708 C C . LEU A 1 88 ? -11.198 -13.454 10.572 1.00 53.78 88 LEU A C 1
ATOM 710 O O . LEU A 1 88 ? -10.340 -12.743 10.043 1.00 53.78 88 LEU A O 1
ATOM 714 N N . CYS A 1 89 ? -10.972 -14.085 11.725 1.00 48.50 89 CYS A N 1
ATOM 715 C CA . CYS A 1 89 ? -9.647 -14.174 12.340 1.00 48.50 89 CYS A CA 1
ATOM 716 C C . CYS A 1 89 ? -8.784 -15.215 11.602 1.00 48.50 89 CYS A C 1
ATOM 718 O O . CYS A 1 89 ? -8.718 -16.372 12.012 1.00 48.50 89 CYS A O 1
ATOM 720 N N . LEU A 1 90 ? -8.129 -14.795 10.513 1.00 49.69 90 LEU A N 1
ATOM 721 C CA . LEU A 1 90 ? -6.962 -15.482 9.936 1.00 49.69 90 LEU A CA 1
ATOM 722 C C . LEU A 1 90 ? -5.671 -15.075 10.656 1.00 49.69 90 LEU A C 1
ATOM 724 O O . LEU A 1 90 ? -5.505 -13.860 10.923 1.00 49.69 90 LEU A O 1
#

Secondary structure (DSSP, 8-state):
--------PPPHHHHHHHHHHHHHHHHHHHHHHHHHHHHHHHHHS---TTS---HHHHHHHHHHHHHHHHHHHHHHHHTT--GGGGGG--

Sequence (90 aa):
MPEMTENETPTKKQHRKKNRETHNAVERHRKKKINAGINRIGELIPCSPALKQSKNMILDQAFKYITELKRQNDELLLNGGNNEQGELCL